Protein AF-A0A3B9C1K5-F1 (afdb_monomer)

Radius of gyration: 12.91 Å; Cα contacts (8 Å, |Δi|>4): 148; chains: 1; bounding box: 33×24×33 Å

Sequence (98 aa):
KDKNQHIFLLLHADWCGICKGFIADVMPDQDVALSINNKIIVAMVDGDMPGGADLKTKYAVSAYPTMVIVDKDENTLLKRQGQIEKQEFVDWITPYLK

pLDDT: mean 87.41, std 9.58, range [38.25, 95.94]

Solvent-accessible surface area (backbone atoms only — not comparable to full-atom values): 5668 Å² total; per-residue (Å²): 133,90,68,81,46,30,35,39,36,38,38,32,45,97,85,38,63,69,35,51,49,46,55,68,64,38,56,73,32,67,70,50,40,63,50,30,74,84,33,36,48,80,44,79,40,49,41,86,43,95,72,18,57,60,51,34,61,74,69,66,60,86,54,67,28,25,41,35,34,22,44,84,85,67,48,78,77,44,77,51,65,44,91,74,55,62,69,59,48,52,63,68,48,51,85,65,52,112

Nearest PDB structures (foldseek):
  2lst-assembly1_A  TM=8.775E-01  e=1.854E-06  Thermus thermophilus HB27
  2dlx-assembly1_A  TM=8.707E-01  e=1.213E-05  Homo sapiens
  2kuc-assembly1_A  TM=8.579E-01  e=1.109E-04  Bacteroides thetaiotaomicron
  5d93-assembly2_D  TM=6.548E-01  e=1.241E-03  Mus musculus
  5d96-assembly1_D  TM=6.484E-01  e=1.735E-03  Mus musculus

Structure (mmCIF, N/CA/C/O backbone):
data_AF-A0A3B9C1K5-F1
#
_entry.id   AF-A0A3B9C1K5-F1
#
loop_
_atom_site.group_PDB
_atom_site.id
_atom_site.type_symbol
_atom_site.label_atom_id
_atom_site.label_alt_id
_atom_site.label_comp_id
_atom_site.label_asym_id
_atom_site.label_entity_id
_atom_site.label_seq_id
_atom_site.pdbx_PDB_ins_code
_atom_site.Cartn_x
_atom_site.Cartn_y
_atom_site.Cartn_z
_atom_site.occupancy
_atom_site.B_iso_or_equiv
_atom_site.auth_seq_id
_atom_site.auth_comp_id
_atom_site.auth_asym_id
_atom_site.auth_atom_id
_atom_site.pdbx_PDB_model_num
ATOM 1 N N . LYS A 1 1 ? -23.522 -2.432 13.853 1.00 38.25 1 LYS A N 1
ATOM 2 C CA . LYS A 1 1 ? -22.226 -2.159 14.515 1.00 38.25 1 LYS A CA 1
ATOM 3 C C . LYS A 1 1 ? -21.259 -1.765 13.416 1.00 38.25 1 LYS A C 1
ATOM 5 O O . LYS A 1 1 ? -20.717 -2.657 12.775 1.00 38.25 1 LYS A O 1
ATOM 10 N N . ASP A 1 2 ? -21.150 -0.464 13.159 1.00 47.84 2 ASP A N 1
ATOM 11 C CA . ASP A 1 2 ? -20.193 0.133 12.230 1.00 47.84 2 ASP A CA 1
ATOM 12 C C . ASP A 1 2 ? -18.776 -0.269 12.629 1.00 47.84 2 ASP A C 1
ATOM 14 O O . ASP A 1 2 ? -18.200 0.254 13.580 1.00 47.84 2 ASP A O 1
ATOM 18 N N . LYS A 1 3 ? -18.235 -1.278 11.949 1.00 54.81 3 LYS A N 1
ATOM 19 C CA . LYS A 1 3 ? -16.791 -1.456 11.914 1.00 54.81 3 LYS A CA 1
ATOM 20 C C . LYS A 1 3 ? -16.302 -0.379 10.955 1.00 54.81 3 LYS A C 1
ATOM 22 O O . LYS A 1 3 ? -16.693 -0.420 9.792 1.00 54.81 3 LYS A O 1
ATOM 27 N N . ASN A 1 4 ? -15.507 0.577 11.432 1.00 61.81 4 ASN A N 1
ATOM 28 C CA . ASN A 1 4 ? -14.724 1.448 10.558 1.00 61.81 4 ASN A CA 1
ATOM 29 C C . ASN A 1 4 ? -13.849 0.542 9.689 1.00 61.81 4 ASN A C 1
ATOM 31 O O . ASN A 1 4 ? -12.815 0.049 10.130 1.00 61.81 4 ASN A O 1
ATOM 35 N N . GLN A 1 5 ? -14.350 0.212 8.505 1.00 78.62 5 GLN A N 1
ATOM 36 C CA . GLN A 1 5 ? -13.725 -0.729 7.600 1.00 78.62 5 GLN A CA 1
ATOM 37 C C . GLN A 1 5 ? -12.890 0.096 6.637 1.00 78.62 5 GLN A C 1
ATOM 39 O O . GLN A 1 5 ? -13.421 0.735 5.732 1.00 78.62 5 GLN A O 1
ATOM 44 N N . HIS A 1 6 ? -11.588 0.135 6.893 1.00 90.50 6 HIS A N 1
ATOM 45 C CA . HIS A 1 6 ? -10.645 0.769 5.987 1.00 90.50 6 HIS A CA 1
ATOM 46 C C . HIS A 1 6 ? -10.347 -0.171 4.818 1.00 90.50 6 HIS A C 1
ATOM 48 O O . HIS A 1 6 ? -10.369 -1.399 4.960 1.00 90.50 6 HIS A O 1
ATOM 54 N N . ILE A 1 7 ? -10.049 0.409 3.662 1.00 91.62 7 ILE A N 1
ATOM 55 C CA . ILE A 1 7 ? -9.634 -0.319 2.467 1.00 91.62 7 ILE A CA 1
ATOM 56 C C . ILE A 1 7 ? 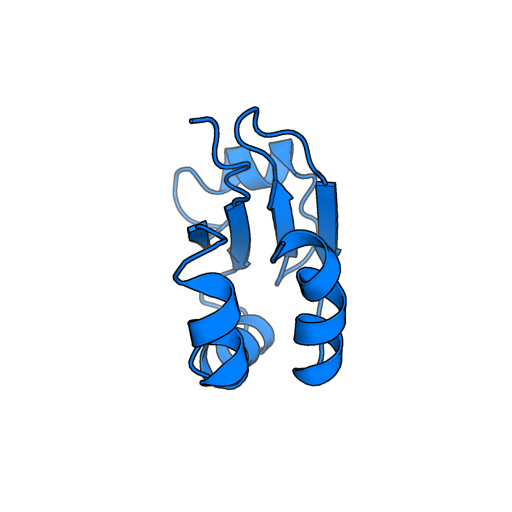-8.219 0.132 2.130 1.00 91.62 7 ILE A C 1
ATOM 58 O O . ILE A 1 7 ? -7.969 1.320 1.932 1.00 91.62 7 ILE A O 1
ATOM 62 N N . PHE A 1 8 ? -7.295 -0.818 2.068 1.00 93.00 8 PHE A N 1
ATOM 63 C CA . PHE A 1 8 ? -5.959 -0.626 1.534 1.00 93.00 8 PHE A CA 1
ATOM 64 C C . PHE A 1 8 ? -5.969 -0.963 0.042 1.00 93.00 8 PHE A C 1
ATOM 66 O O . PHE A 1 8 ? -6.146 -2.116 -0.350 1.00 93.00 8 PHE A O 1
ATOM 73 N N . LEU A 1 9 ? -5.790 0.063 -0.781 1.00 93.81 9 LEU A N 1
ATOM 74 C CA . LEU A 1 9 ? -5.681 -0.011 -2.228 1.00 93.81 9 LEU A CA 1
ATOM 75 C C . LEU A 1 9 ? -4.208 0.044 -2.633 1.00 93.81 9 LEU A C 1
ATOM 77 O O . LEU A 1 9 ? -3.519 1.030 -2.366 1.00 93.81 9 LEU A O 1
ATOM 81 N N . LEU A 1 10 ? -3.740 -0.989 -3.324 1.00 94.50 10 LEU A N 1
ATOM 82 C CA . LEU A 1 10 ? -2.435 -1.014 -3.973 1.00 94.50 10 LEU A CA 1
ATOM 83 C C . LEU A 1 10 ? -2.635 -0.938 -5.485 1.00 94.50 10 LEU A C 1
ATOM 85 O O . LEU A 1 10 ? -3.024 -1.920 -6.116 1.00 94.50 10 LEU A O 1
ATOM 89 N N . LEU A 1 11 ? -2.337 0.220 -6.067 1.00 95.62 11 LEU A N 1
ATOM 90 C CA . LEU A 1 11 ? -2.216 0.356 -7.511 1.00 95.62 11 LEU A CA 1
ATOM 91 C C . LEU A 1 11 ? -0.816 -0.075 -7.945 1.00 95.62 11 LEU A C 1
ATOM 93 O O . LEU A 1 11 ? 0.192 0.484 -7.496 1.00 95.62 11 LEU A O 1
ATOM 97 N N . HIS A 1 12 ? -0.773 -1.064 -8.829 1.00 94.94 12 HIS A N 1
ATOM 98 C CA . HIS A 1 12 ? 0.444 -1.631 -9.398 1.00 94.94 12 HIS A CA 1
ATOM 99 C C . HIS A 1 12 ? 0.342 -1.725 -10.923 1.00 94.94 12 HIS A C 1
ATOM 101 O O . HIS A 1 12 ? -0.669 -1.355 -11.513 1.00 94.94 12 HIS A O 1
ATOM 107 N N . ALA A 1 13 ? 1.401 -2.232 -11.547 1.00 93.81 13 ALA A N 1
ATOM 108 C CA . ALA A 1 13 ? 1.400 -2.641 -12.944 1.00 93.81 13 ALA A CA 1
ATOM 109 C C . ALA A 1 13 ? 2.268 -3.892 -13.112 1.00 93.81 13 ALA A C 1
ATOM 111 O O . ALA A 1 13 ? 3.256 -4.063 -12.391 1.00 93.81 13 ALA A O 1
ATOM 112 N N . ASP A 1 14 ? 1.948 -4.747 -14.078 1.00 90.62 14 ASP A N 1
ATOM 113 C CA . ASP A 1 14 ? 2.684 -5.997 -14.319 1.00 90.62 14 ASP A CA 1
ATOM 114 C C . ASP A 1 14 ? 4.166 -5.808 -14.677 1.00 90.62 14 ASP A C 1
ATOM 116 O O . ASP A 1 14 ? 4.997 -6.681 -14.414 1.00 90.62 14 ASP A O 1
ATOM 120 N N . TRP A 1 15 ? 4.545 -4.669 -15.253 1.00 90.81 15 TRP A N 1
ATOM 121 C CA . TRP A 1 15 ? 5.941 -4.347 -15.567 1.00 90.81 15 TRP A CA 1
ATOM 122 C C . TRP A 1 15 ? 6.705 -3.744 -14.372 1.00 90.81 15 TRP A C 1
ATOM 124 O O . TRP A 1 15 ? 7.925 -3.583 -14.431 1.00 90.81 15 TRP A O 1
ATOM 134 N N . CYS A 1 16 ? 6.024 -3.434 -13.265 1.00 93.00 16 CYS A N 1
ATOM 135 C CA . CYS A 1 16 ? 6.616 -2.788 -12.098 1.00 93.00 16 CYS A CA 1
ATOM 136 C C . CYS A 1 16 ? 7.344 -3.804 -11.197 1.00 93.00 16 CYS A C 1
ATOM 138 O O . CYS A 1 16 ? 6.741 -4.468 -10.352 1.00 93.00 16 CYS A O 1
ATOM 140 N N . GLY A 1 17 ? 8.671 -3.898 -11.339 1.00 91.06 17 GLY A N 1
ATOM 141 C CA . GLY A 1 17 ? 9.507 -4.789 -10.520 1.00 91.06 17 GLY A CA 1
ATOM 142 C C . GLY A 1 17 ? 9.430 -4.498 -9.015 1.00 91.06 17 GLY A C 1
ATOM 143 O O . GLY A 1 17 ? 9.300 -5.422 -8.219 1.00 91.06 17 GLY A O 1
ATOM 144 N N . ILE A 1 18 ? 9.415 -3.216 -8.631 1.00 91.25 18 ILE A N 1
ATOM 145 C CA . ILE A 1 18 ? 9.286 -2.789 -7.225 1.00 91.25 18 ILE A CA 1
ATOM 146 C C . ILE A 1 18 ? 7.943 -3.249 -6.640 1.00 91.25 18 ILE A C 1
ATOM 148 O O . ILE A 1 18 ? 7.886 -3.716 -5.506 1.00 91.25 18 ILE A O 1
A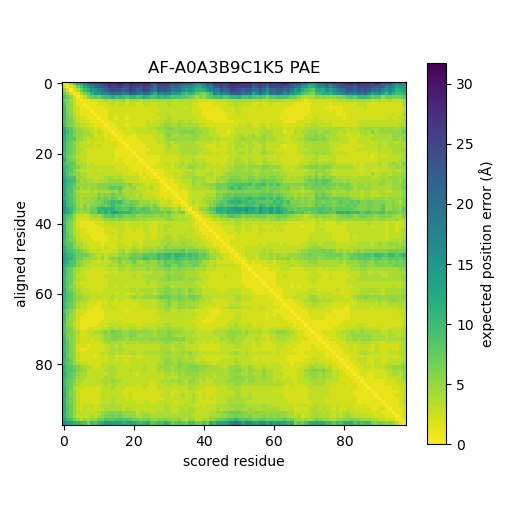TOM 152 N N . CYS A 1 19 ? 6.865 -3.172 -7.426 1.00 93.69 19 CYS A N 1
ATOM 153 C CA . CYS A 1 19 ? 5.540 -3.623 -7.010 1.00 93.69 19 CYS A CA 1
ATOM 154 C C . CYS A 1 19 ? 5.532 -5.126 -6.731 1.00 93.69 19 CYS A C 1
ATOM 156 O O . CYS A 1 19 ? 4.999 -5.557 -5.715 1.00 93.69 19 CYS A O 1
ATOM 158 N N . LYS A 1 20 ? 6.158 -5.917 -7.611 1.00 92.69 20 LYS A N 1
ATOM 159 C CA . LYS A 1 20 ? 6.281 -7.368 -7.430 1.00 92.69 20 LYS A CA 1
ATOM 160 C C . LYS A 1 20 ? 7.059 -7.719 -6.168 1.00 92.69 20 LYS A C 1
ATOM 162 O O . LYS A 1 20 ? 6.605 -8.586 -5.435 1.00 92.69 20 LYS A O 1
ATOM 167 N N . GLY A 1 21 ? 8.170 -7.027 -5.901 1.00 91.38 21 GLY A N 1
ATOM 168 C CA . GLY A 1 21 ? 8.936 -7.199 -4.662 1.00 91.38 21 GLY A CA 1
ATOM 169 C C . GLY A 1 21 ? 8.086 -6.902 -3.429 1.00 91.38 21 GLY A C 1
ATOM 170 O O . GLY A 1 21 ? 7.926 -7.756 -2.569 1.00 91.38 21 GLY A O 1
ATOM 171 N N . PHE A 1 22 ? 7.418 -5.746 -3.395 1.00 91.50 22 PHE A N 1
ATOM 172 C CA . PHE A 1 22 ? 6.521 -5.397 -2.290 1.00 91.50 22 PHE A CA 1
ATOM 173 C C . PHE A 1 22 ? 5.412 -6.444 -2.070 1.00 91.50 22 PHE A C 1
ATOM 175 O O . PHE A 1 22 ? 5.173 -6.878 -0.944 1.00 91.50 22 PHE A O 1
ATOM 182 N N . ILE A 1 23 ? 4.750 -6.889 -3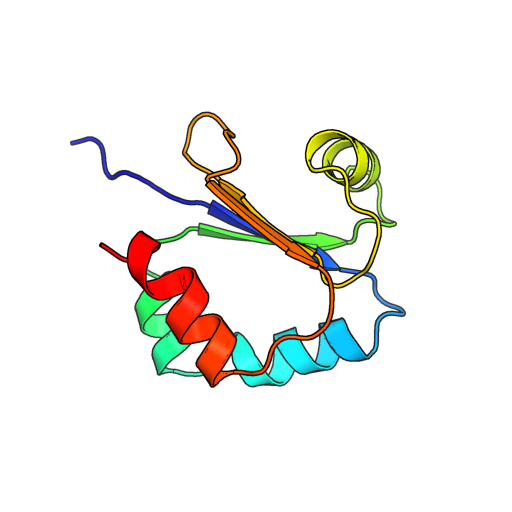.141 1.00 90.94 23 ILE A N 1
ATOM 183 C CA . ILE A 1 23 ? 3.680 -7.893 -3.058 1.00 90.94 23 ILE A CA 1
ATOM 184 C C . ILE A 1 23 ? 4.225 -9.252 -2.600 1.00 90.94 23 ILE A C 1
ATOM 186 O O . ILE A 1 23 ? 3.551 -9.935 -1.839 1.00 90.94 23 ILE A O 1
ATOM 190 N N . ALA A 1 24 ? 5.414 -9.654 -3.045 1.00 90.06 24 ALA A N 1
ATOM 191 C CA . ALA A 1 24 ? 6.002 -10.944 -2.697 1.00 90.06 24 ALA A CA 1
ATOM 192 C C . ALA A 1 24 ? 6.609 -10.971 -1.286 1.00 90.06 24 ALA A C 1
ATOM 194 O O . ALA A 1 24 ? 6.551 -12.007 -0.631 1.00 90.06 24 ALA A O 1
ATOM 195 N N . ASP A 1 25 ? 7.152 -9.847 -0.814 1.00 88.81 25 ASP A N 1
ATOM 196 C CA . ASP A 1 25 ? 7.952 -9.804 0.414 1.00 88.81 25 ASP A CA 1
ATOM 197 C C . ASP A 1 25 ? 7.183 -9.220 1.609 1.00 88.81 25 ASP A C 1
ATOM 199 O O . ASP A 1 25 ? 7.424 -9.611 2.751 1.00 88.81 25 ASP A O 1
ATOM 203 N N . VAL A 1 26 ? 6.256 -8.282 1.373 1.00 88.56 26 VAL A N 1
ATOM 204 C CA . VAL A 1 26 ? 5.558 -7.548 2.446 1.00 88.56 26 VAL A CA 1
ATOM 205 C C . VAL A 1 26 ? 4.155 -8.090 2.691 1.00 88.56 26 VAL A C 1
ATOM 207 O O . VAL A 1 26 ? 3.779 -8.317 3.836 1.00 88.56 26 VAL A O 1
ATOM 210 N N . MET A 1 27 ? 3.369 -8.324 1.638 1.00 86.38 27 MET A N 1
ATOM 211 C CA . MET A 1 27 ? 1.974 -8.766 1.783 1.00 86.38 27 MET A CA 1
ATOM 212 C C . MET A 1 27 ? 1.791 -10.155 2.430 1.00 86.38 27 MET A C 1
ATOM 214 O O . MET A 1 27 ? 0.854 -10.291 3.219 1.00 86.38 27 MET A O 1
ATOM 218 N N . PRO A 1 28 ? 2.612 -11.188 2.138 1.00 85.75 28 PRO A N 1
ATOM 219 C CA . PRO A 1 28 ? 2.461 -12.503 2.764 1.00 85.75 28 PRO A CA 1
ATOM 220 C C . PRO A 1 28 ? 3.116 -12.591 4.142 1.00 85.75 28 PRO A C 1
ATOM 222 O O . PRO A 1 28 ? 3.022 -13.636 4.789 1.00 85.75 28 PRO A O 1
ATOM 225 N N . ASP A 1 29 ? 3.789 -11.532 4.594 1.00 87.38 29 ASP A N 1
ATOM 226 C CA . ASP A 1 29 ? 4.379 -11.511 5.918 1.00 87.38 29 ASP A CA 1
ATOM 227 C C . ASP A 1 29 ? 3.313 -11.730 6.995 1.00 87.38 29 ASP A C 1
ATOM 229 O O . ASP A 1 29 ? 2.233 -11.140 6.954 1.00 87.38 29 ASP A O 1
ATOM 233 N N . GLN A 1 30 ? 3.612 -12.587 7.968 1.00 82.62 30 GLN A N 1
ATOM 234 C CA . GLN A 1 30 ? 2.620 -13.035 8.939 1.00 82.62 30 GLN A CA 1
ATOM 235 C C . GLN A 1 30 ? 2.073 -11.879 9.785 1.00 82.62 30 GLN A C 1
ATOM 237 O O . GLN A 1 30 ? 0.866 -11.822 10.023 1.00 82.62 30 GLN A O 1
ATOM 242 N N . ASP A 1 31 ? 2.927 -10.939 10.193 1.00 77.25 31 ASP A N 1
ATOM 243 C CA . ASP A 1 31 ? 2.514 -9.801 11.017 1.00 77.25 31 ASP A CA 1
ATOM 244 C C . ASP A 1 31 ? 1.631 -8.835 10.220 1.00 77.25 31 ASP A C 1
ATOM 246 O O . ASP A 1 31 ? 0.615 -8.347 10.726 1.00 77.25 31 ASP A O 1
ATOM 250 N N . VAL A 1 32 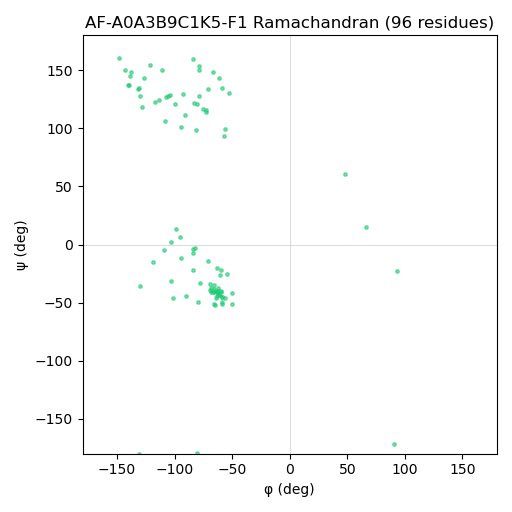? 1.961 -8.622 8.943 1.00 82.88 32 VAL A N 1
ATOM 251 C CA . VAL A 1 32 ? 1.161 -7.825 8.004 1.00 82.88 32 VAL A CA 1
ATOM 252 C C . VAL A 1 32 ? -0.187 -8.495 7.733 1.00 82.88 32 VAL A C 1
ATOM 254 O O . VAL A 1 32 ? -1.237 -7.872 7.897 1.00 82.88 32 VAL A O 1
ATOM 257 N N . ALA A 1 33 ? -0.186 -9.778 7.376 1.00 81.00 33 ALA A N 1
ATOM 258 C CA . ALA A 1 33 ? -1.392 -10.527 7.049 1.00 81.00 33 ALA A CA 1
ATOM 259 C C . ALA A 1 33 ? -2.356 -10.619 8.242 1.00 81.00 33 ALA A C 1
ATOM 261 O O . ALA A 1 33 ? -3.563 -10.429 8.078 1.00 81.00 33 ALA A O 1
ATOM 262 N N . LEU A 1 34 ? -1.844 -10.864 9.455 1.00 78.31 34 LEU A N 1
ATOM 263 C CA . LEU A 1 34 ? -2.653 -10.902 10.679 1.00 78.31 34 LEU A CA 1
ATOM 264 C C . LEU A 1 34 ? -3.243 -9.534 11.025 1.00 78.31 34 LEU A C 1
ATOM 266 O O . LEU A 1 34 ? -4.410 -9.449 11.416 1.00 78.31 34 LEU A O 1
ATOM 270 N N . SER A 1 35 ? -2.450 -8.476 10.857 1.00 74.12 35 SER A N 1
ATOM 271 C CA . SER A 1 35 ? -2.877 -7.096 11.080 1.00 74.12 35 SER A CA 1
ATOM 272 C C . SER A 1 35 ? -4.016 -6.701 10.142 1.00 74.12 35 SER A C 1
ATOM 274 O O . SER A 1 35 ? -5.005 -6.101 10.563 1.00 74.12 35 SER A O 1
ATOM 276 N N . ILE A 1 36 ? -3.904 -7.084 8.873 1.00 80.50 36 ILE A N 1
ATOM 277 C CA . ILE A 1 36 ? -4.836 -6.700 7.819 1.00 80.50 36 ILE A CA 1
ATOM 278 C C . ILE A 1 36 ? -6.119 -7.544 7.841 1.00 80.50 36 ILE A C 1
ATOM 280 O O . ILE A 1 36 ? -7.207 -6.969 7.850 1.00 80.50 36 ILE A O 1
ATOM 284 N N . ASN A 1 37 ? -6.027 -8.881 7.897 1.00 70.69 37 ASN A N 1
ATOM 285 C CA . ASN A 1 37 ? -7.134 -9.805 7.578 1.00 70.69 37 ASN A CA 1
ATOM 286 C C . ASN A 1 37 ? -8.443 -9.574 8.354 1.00 70.69 37 ASN A C 1
ATOM 288 O O . ASN A 1 37 ? -9.514 -9.934 7.871 1.00 70.69 37 ASN A O 1
ATOM 292 N N . ASN A 1 38 ? -8.384 -8.977 9.545 1.00 71.62 38 ASN A N 1
ATOM 293 C CA . ASN A 1 38 ? -9.564 -8.744 10.383 1.00 71.62 38 ASN A CA 1
ATOM 294 C C . ASN A 1 38 ? -9.987 -7.269 10.483 1.00 71.62 38 ASN A C 1
ATOM 296 O O . ASN A 1 38 ? -10.997 -6.972 11.133 1.00 71.62 38 ASN A O 1
ATOM 300 N N . LYS A 1 39 ? -9.215 -6.349 9.891 1.00 81.75 39 LYS A N 1
ATOM 301 C CA . LYS A 1 39 ? -9.307 -4.899 10.134 1.00 81.75 39 LYS A CA 1
ATOM 302 C C . LYS A 1 39 ? -9.393 -4.069 8.859 1.00 81.75 39 LYS A C 1
ATOM 304 O O . LYS A 1 39 ? -10.102 -3.067 8.847 1.00 81.75 39 LYS A O 1
ATOM 309 N N . ILE A 1 40 ? -8.704 -4.492 7.802 1.00 86.31 40 ILE A N 1
ATOM 310 C CA . ILE A 1 40 ? -8.570 -3.747 6.552 1.00 86.31 40 ILE A CA 1
ATOM 311 C C . ILE A 1 40 ? -8.885 -4.673 5.375 1.00 86.31 40 ILE A C 1
ATOM 313 O O . ILE A 1 40 ? -8.401 -5.800 5.312 1.00 86.31 40 ILE A O 1
ATOM 317 N N . ILE A 1 41 ? -9.684 -4.194 4.421 1.00 88.25 41 ILE A N 1
ATOM 318 C CA . ILE A 1 41 ? -9.852 -4.878 3.132 1.00 88.25 41 ILE A CA 1
ATOM 319 C C . ILE A 1 41 ? -8.645 -4.556 2.255 1.00 88.25 41 ILE A C 1
ATOM 321 O O . ILE A 1 41 ? -8.354 -3.384 2.035 1.00 88.25 41 ILE A O 1
ATOM 325 N N . VAL A 1 42 ? -7.979 -5.566 1.701 1.00 89.88 42 VAL A N 1
ATOM 326 C CA . VAL A 1 42 ? -6.939 -5.364 0.681 1.00 89.88 42 VAL A CA 1
ATOM 327 C C . VAL A 1 42 ? -7.555 -5.443 -0.702 1.00 89.88 42 VAL A C 1
ATOM 329 O O . VAL A 1 42 ? -8.211 -6.428 -1.035 1.00 89.88 42 VAL A O 1
ATOM 332 N N . ALA A 1 43 ? -7.274 -4.444 -1.527 1.00 91.06 43 ALA A N 1
ATOM 333 C CA . ALA A 1 43 ? -7.582 -4.447 -2.944 1.00 91.06 43 ALA A CA 1
ATOM 334 C C . ALA A 1 43 ? -6.320 -4.088 -3.736 1.00 91.06 43 ALA A C 1
ATOM 336 O O . ALA A 1 43 ? -5.759 -3.006 -3.589 1.00 91.06 43 ALA A O 1
ATOM 337 N N . MET A 1 44 ? -5.865 -5.012 -4.577 1.00 92.06 44 MET A N 1
ATOM 338 C CA . MET A 1 44 ? -4.756 -4.786 -5.503 1.00 92.06 44 MET A CA 1
ATOM 339 C C . MET A 1 44 ? -5.336 -4.591 -6.897 1.00 92.06 44 MET A C 1
ATOM 341 O O . MET A 1 44 ? -6.168 -5.388 -7.331 1.00 92.06 44 MET A O 1
ATOM 345 N N . VAL A 1 45 ? -4.940 -3.514 -7.565 1.00 93.62 45 VAL A N 1
ATOM 346 C CA . VAL A 1 45 ? -5.468 -3.154 -8.878 1.00 93.62 45 VAL A CA 1
ATOM 347 C C . VAL A 1 45 ? -4.319 -2.868 -9.826 1.00 93.62 45 VAL A C 1
ATOM 349 O O . VAL A 1 45 ? -3.469 -2.021 -9.541 1.00 93.62 45 VAL A O 1
ATOM 352 N N . ASP A 1 46 ? -4.336 -3.530 -10.980 1.00 93.56 46 ASP A N 1
ATOM 353 C CA . ASP A 1 46 ? -3.480 -3.139 -12.089 1.00 93.56 46 ASP A CA 1
ATOM 354 C C . ASP A 1 46 ? -4.023 -1.839 -12.698 1.00 93.56 46 ASP A C 1
ATOM 356 O O . ASP A 1 46 ? -5.136 -1.787 -13.231 1.00 93.56 46 ASP A O 1
ATOM 360 N N . GLY A 1 47 ? -3.249 -0.763 -12.577 1.00 91.50 47 GLY A N 1
ATOM 361 C CA . GLY A 1 47 ? -3.639 0.554 -13.059 1.00 91.50 47 GLY A CA 1
ATOM 362 C C . GLY A 1 47 ? -3.644 0.673 -14.587 1.00 91.50 47 GLY A C 1
ATOM 363 O O . GLY A 1 47 ? -4.211 1.638 -15.103 1.00 91.50 47 GLY A O 1
ATOM 364 N N . ASP A 1 48 ? -3.044 -0.264 -15.318 1.00 90.19 48 ASP A N 1
ATOM 365 C CA . ASP A 1 48 ? -2.991 -0.287 -16.784 1.00 90.19 48 ASP A CA 1
ATOM 366 C C . ASP A 1 48 ? -4.113 -1.142 -17.403 1.00 90.19 48 ASP A C 1
ATOM 368 O O . ASP A 1 48 ? -4.384 -1.034 -18.601 1.00 90.19 48 ASP A O 1
ATOM 372 N N . MET A 1 49 ? -4.828 -1.921 -16.587 1.00 89.94 49 MET A N 1
ATOM 373 C CA . MET A 1 49 ? -6.005 -2.691 -16.999 1.00 89.94 49 MET A CA 1
ATOM 374 C C . MET A 1 49 ? -7.300 -1.849 -16.981 1.00 89.94 49 MET A C 1
ATOM 376 O O . MET A 1 49 ? -7.379 -0.821 -16.294 1.00 89.94 49 MET A O 1
ATOM 380 N N . PRO A 1 50 ? -8.357 -2.263 -17.715 1.00 86.12 50 PRO A N 1
ATOM 381 C CA . PRO A 1 50 ? -9.660 -1.597 -17.674 1.00 86.12 50 PRO A CA 1
ATOM 382 C C . PRO A 1 50 ? -10.193 -1.454 -16.238 1.00 86.12 50 PRO A C 1
ATOM 384 O O . PRO A 1 50 ? -10.207 -2.418 -15.478 1.00 86.12 50 PRO A O 1
ATOM 387 N N . GLY A 1 51 ? -10.622 -0.244 -15.865 1.00 81.25 51 GLY A N 1
ATOM 388 C CA . GLY A 1 51 ? -11.026 0.117 -14.495 1.00 81.25 51 GLY A CA 1
ATOM 389 C C . GLY A 1 51 ? -9.903 0.723 -13.639 1.00 81.25 51 GLY A C 1
ATOM 390 O O . GLY A 1 51 ? -10.177 1.507 -12.732 1.00 81.25 51 GLY A O 1
ATOM 391 N N . GLY A 1 52 ? -8.632 0.469 -13.972 1.00 88.06 52 GLY A N 1
ATOM 392 C CA . GLY A 1 52 ? -7.482 1.090 -13.310 1.00 88.06 52 GLY A CA 1
ATOM 393 C C . GLY A 1 52 ? -7.352 2.590 -13.603 1.00 88.06 52 GLY A C 1
ATOM 394 O O . GLY A 1 52 ? -6.983 3.369 -12.725 1.00 88.06 52 GLY A O 1
ATOM 395 N N . ALA A 1 53 ? -7.717 3.026 -14.814 1.00 87.56 53 ALA A N 1
ATOM 396 C CA . ALA A 1 53 ? -7.638 4.428 -15.246 1.00 87.56 53 ALA A CA 1
ATOM 397 C C . ALA A 1 53 ? -8.468 5.396 -14.378 1.00 87.56 53 ALA A C 1
ATOM 399 O O . ALA A 1 53 ? -7.989 6.483 -14.034 1.00 87.56 53 ALA A O 1
ATOM 400 N N . ASP A 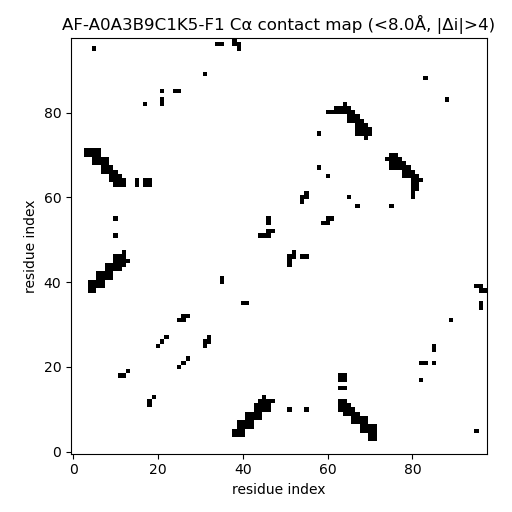1 54 ? -9.669 4.985 -13.968 1.00 91.00 54 ASP A N 1
ATOM 401 C CA . ASP A 1 54 ? -10.540 5.805 -13.121 1.00 91.00 54 ASP A CA 1
ATOM 402 C C . ASP A 1 54 ? -9.945 5.959 -11.720 1.00 91.00 54 ASP A C 1
ATOM 404 O O . ASP A 1 54 ? -9.907 7.059 -11.168 1.00 91.00 54 ASP A O 1
ATOM 408 N N . LEU A 1 55 ? -9.382 4.879 -11.172 1.00 91.62 55 LEU A N 1
ATOM 409 C CA . LEU A 1 55 ? -8.717 4.891 -9.869 1.00 91.62 55 LEU A CA 1
ATOM 410 C C . LEU A 1 55 ? -7.422 5.710 -9.898 1.00 91.62 55 LEU A C 1
ATOM 412 O O . LEU A 1 55 ? -7.143 6.439 -8.944 1.00 91.62 55 LEU A O 1
ATOM 416 N N . LYS A 1 56 ? -6.66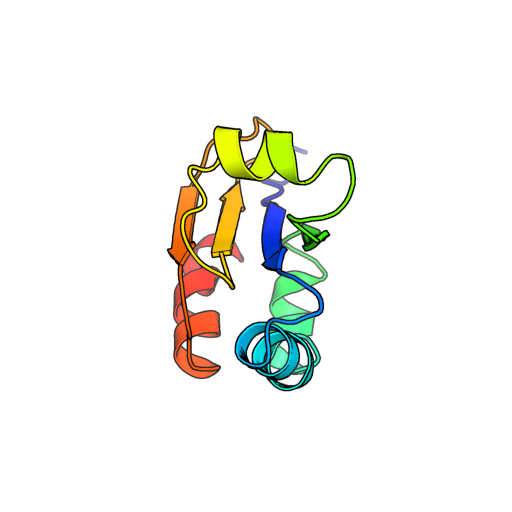1 5.661 -11.001 1.00 91.69 56 LYS A N 1
ATOM 417 C CA . LYS A 1 56 ? -5.482 6.519 -11.195 1.00 91.69 56 LYS A CA 1
ATOM 418 C C . LYS A 1 56 ? -5.851 7.996 -11.141 1.00 91.69 56 LYS A C 1
ATOM 420 O O . LYS A 1 56 ? -5.182 8.765 -10.452 1.00 91.69 56 LYS A O 1
ATOM 425 N N . THR A 1 57 ? -6.931 8.371 -11.823 1.00 91.44 57 THR A N 1
ATOM 426 C CA . THR A 1 57 ? -7.450 9.744 -11.815 1.00 91.44 57 THR A CA 1
ATOM 427 C C . THR A 1 57 ? -7.931 10.133 -10.420 1.00 91.44 57 THR A C 1
ATOM 429 O O . THR A 1 57 ? -7.483 11.134 -9.865 1.00 91.44 57 THR A O 1
ATOM 432 N N . LYS A 1 58 ? -8.787 9.302 -9.819 1.00 92.69 58 LYS A N 1
ATOM 433 C CA . LYS A 1 58 ? -9.417 9.549 -8.520 1.00 92.69 58 LYS A CA 1
ATOM 434 C C . LYS A 1 58 ? -8.408 9.737 -7.391 1.00 92.69 58 LYS A C 1
ATOM 436 O O . LYS A 1 58 ? -8.547 10.656 -6.591 1.00 92.69 58 LYS A O 1
ATOM 441 N N . TYR A 1 59 ? -7.386 8.885 -7.331 1.00 93.50 59 TYR A N 1
ATOM 442 C CA . TYR A 1 59 ? -6.375 8.932 -6.272 1.00 93.50 59 TYR A CA 1
ATOM 443 C C . TYR A 1 59 ? -5.125 9.729 -6.660 1.00 93.50 59 TYR A C 1
ATOM 445 O O . TYR A 1 59 ? -4.170 9.792 -5.879 1.00 93.50 59 TYR A O 1
ATOM 453 N N . ALA A 1 60 ? -5.133 10.386 -7.828 1.00 92.06 60 ALA A N 1
ATOM 454 C CA . ALA A 1 60 ? -4.011 11.143 -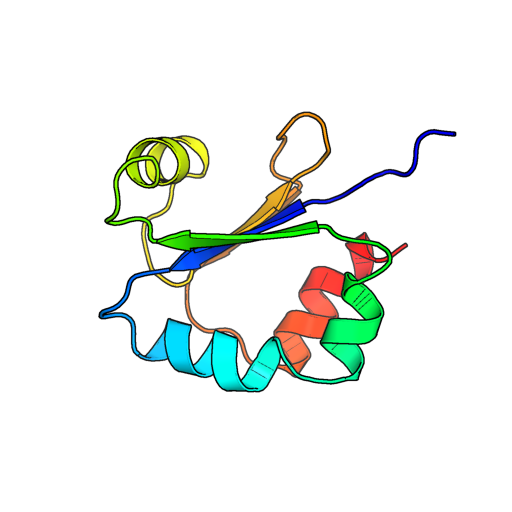8.380 1.00 92.06 60 ALA A CA 1
ATOM 455 C C . ALA A 1 60 ? -2.699 10.339 -8.314 1.00 92.06 60 ALA A C 1
ATOM 457 O O . ALA A 1 60 ? -1.748 10.706 -7.610 1.00 92.06 60 ALA A O 1
ATOM 458 N N . VAL A 1 61 ? -2.713 9.189 -8.989 1.00 91.69 61 VAL A N 1
ATOM 459 C CA . VAL A 1 61 ? -1.598 8.244 -9.106 1.00 91.69 61 VAL A CA 1
ATOM 460 C C . VAL A 1 61 ? -0.636 8.743 -10.174 1.00 91.69 61 VAL A C 1
ATOM 462 O O . VAL A 1 61 ? -1.020 8.907 -11.330 1.00 91.69 61 VAL A O 1
ATOM 465 N N . SER A 1 62 ? 0.617 8.968 -9.786 1.00 91.12 62 SER A N 1
ATOM 466 C CA . SER A 1 62 ? 1.680 9.437 -10.687 1.00 91.12 62 SER A CA 1
ATOM 467 C C . SER A 1 62 ? 2.852 8.464 -10.808 1.00 91.12 62 SER A C 1
ATOM 469 O O . SER A 1 62 ? 3.651 8.589 -11.731 1.00 91.12 62 SER A O 1
ATOM 471 N N . ALA A 1 63 ? 2.960 7.495 -9.899 1.00 92.00 63 ALA A N 1
ATOM 472 C CA . ALA A 1 63 ? 4.008 6.485 -9.899 1.00 92.00 63 ALA A CA 1
ATOM 473 C C . ALA A 1 63 ? 3.497 5.160 -9.321 1.00 92.00 63 ALA A C 1
ATOM 475 O O . ALA A 1 63 ? 2.514 5.127 -8.579 1.00 92.00 63 ALA A O 1
ATOM 476 N N . TYR A 1 64 ? 4.195 4.070 -9.624 1.00 92.69 64 TYR A N 1
ATOM 477 C CA . TYR A 1 64 ? 3.943 2.767 -9.021 1.00 92.69 64 TYR A CA 1
ATOM 478 C C . TYR A 1 64 ? 5.099 2.350 -8.089 1.00 92.69 64 TYR A C 1
ATOM 480 O O . TYR A 1 64 ? 6.248 2.712 -8.354 1.00 92.69 64 TYR A O 1
ATOM 488 N N . PRO A 1 65 ? 4.824 1.566 -7.030 1.00 94.50 65 PRO A N 1
ATOM 489 C CA . PRO A 1 65 ? 3.485 1.291 -6.506 1.00 94.50 65 PRO A CA 1
ATOM 490 C C . PRO A 1 65 ? 2.854 2.564 -5.922 1.00 94.50 65 PRO A C 1
ATOM 492 O O . PRO A 1 65 ? 3.557 3.427 -5.398 1.00 94.50 65 PRO A O 1
ATOM 495 N N . THR A 1 66 ? 1.529 2.687 -5.999 1.00 95.94 66 THR A N 1
ATOM 496 C CA . THR A 1 66 ? 0.790 3.676 -5.202 1.00 95.94 66 THR A CA 1
ATOM 497 C C . THR A 1 66 ? -0.088 2.951 -4.202 1.00 95.94 66 THR A C 1
ATOM 499 O O . THR A 1 66 ? -0.915 2.121 -4.561 1.00 95.94 66 THR A O 1
ATOM 502 N N . MET A 1 67 ? 0.105 3.292 -2.939 1.00 95.38 67 MET A N 1
ATOM 503 C CA . MET A 1 67 ? -0.590 2.747 -1.788 1.00 95.38 67 MET A CA 1
ATOM 504 C C . MET A 1 67 ? -1.547 3.802 -1.252 1.00 95.38 67 MET A C 1
ATOM 506 O O . MET A 1 67 ? -1.134 4.928 -0.964 1.00 95.38 67 MET A O 1
ATOM 510 N N . VAL A 1 68 ? -2.816 3.449 -1.098 1.00 95.06 68 VAL A N 1
ATOM 511 C CA . VAL A 1 68 ? -3.859 4.348 -0.601 1.00 95.06 68 VAL A CA 1
ATOM 512 C C . VAL A 1 68 ? -4.640 3.633 0.489 1.00 95.06 68 VAL A C 1
ATOM 514 O O . VAL A 1 68 ? -5.026 2.484 0.313 1.00 95.06 68 VAL A O 1
ATOM 517 N N . ILE A 1 69 ? -4.892 4.304 1.608 1.00 93.31 69 ILE A N 1
ATOM 518 C CA . ILE A 1 69 ? -5.892 3.857 2.580 1.00 93.31 69 ILE A CA 1
ATOM 519 C C . ILE A 1 69 ? -7.101 4.767 2.445 1.00 93.31 69 ILE A C 1
ATOM 521 O O . ILE A 1 69 ? -6.960 5.991 2.511 1.00 93.31 69 ILE A O 1
ATOM 525 N N . VAL A 1 70 ? -8.275 4.169 2.269 1.00 93.44 70 VAL A N 1
ATOM 526 C CA . VAL A 1 70 ? -9.552 4.880 2.211 1.00 93.44 70 VAL A CA 1
ATOM 527 C C . VAL A 1 70 ? -10.514 4.389 3.284 1.00 93.44 70 VAL A C 1
ATOM 529 O O . VAL A 1 70 ? -10.401 3.257 3.761 1.00 93.44 70 VAL A O 1
ATOM 532 N N . ASP A 1 71 ? -11.453 5.245 3.677 1.00 91.19 71 ASP A N 1
ATOM 533 C CA . ASP A 1 71 ? -12.604 4.832 4.478 1.00 91.19 71 ASP A CA 1
ATOM 534 C C . ASP A 1 71 ? -13.709 4.200 3.605 1.00 91.19 71 ASP A C 1
ATOM 536 O O . ASP A 1 71 ? -13.586 4.078 2.383 1.00 91.19 71 ASP A O 1
ATOM 540 N N . LYS A 1 72 ? -14.809 3.792 4.246 1.00 87.25 72 LYS A N 1
ATOM 541 C CA . LYS A 1 72 ? -15.984 3.207 3.579 1.00 87.25 72 LYS A CA 1
ATOM 542 C C . LYS A 1 72 ? -16.692 4.156 2.603 1.00 87.25 72 LYS A C 1
ATOM 544 O O . LYS A 1 72 ? -17.459 3.689 1.770 1.00 87.25 72 LYS A O 1
ATOM 549 N N . ASP A 1 73 ? -16.471 5.460 2.748 1.00 89.12 73 ASP A N 1
ATOM 550 C CA . ASP A 1 73 ? -17.047 6.514 1.913 1.00 89.12 73 ASP A CA 1
ATOM 551 C C . ASP A 1 73 ? -16.035 6.966 0.840 1.00 89.12 73 ASP A C 1
ATOM 553 O O . ASP A 1 73 ? -16.225 7.979 0.172 1.00 89.12 73 ASP A O 1
ATOM 557 N N . GLU A 1 74 ? -14.964 6.181 0.656 1.00 88.56 74 GLU A N 1
ATOM 558 C CA . GLU A 1 74 ? -13.906 6.353 -0.335 1.00 88.56 74 GLU A CA 1
ATOM 559 C C . GLU A 1 74 ? -13.037 7.607 -0.136 1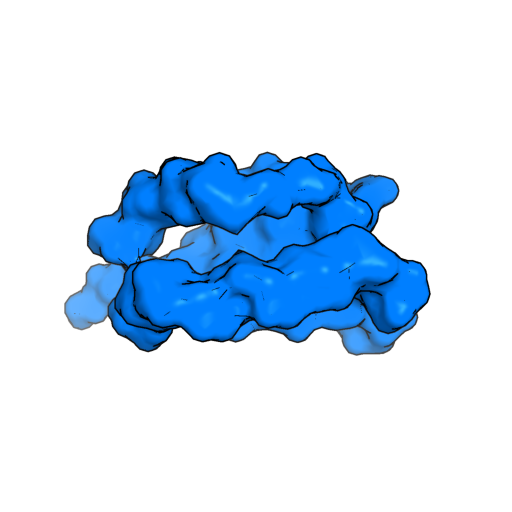.00 88.56 74 GLU A C 1
ATOM 561 O O . GLU A 1 74 ? -12.259 7.971 -1.029 1.00 88.56 74 GLU A O 1
ATOM 566 N N . ASN A 1 75 ? -13.098 8.234 1.044 1.00 91.88 75 ASN A N 1
ATOM 567 C CA . ASN A 1 75 ? -12.225 9.350 1.384 1.00 91.88 75 ASN A CA 1
ATOM 568 C C . ASN A 1 75 ? -10.801 8.845 1.594 1.00 91.88 75 ASN A C 1
ATOM 570 O O . ASN A 1 75 ? -10.565 7.867 2.303 1.00 91.88 75 ASN A O 1
ATOM 574 N N . THR A 1 76 ? -9.829 9.537 1.000 1.00 94.00 76 THR A N 1
ATOM 575 C CA . THR A 1 76 ? -8.412 9.199 1.173 1.00 94.00 76 THR A CA 1
ATOM 576 C C . THR A 1 76 ? -7.941 9.598 2.567 1.00 94.00 76 THR A C 1
ATOM 578 O O . THR A 1 76 ? -7.887 10.782 2.886 1.00 94.00 76 THR A O 1
ATOM 581 N N . LEU A 1 77 ? -7.563 8.606 3.371 1.00 93.12 77 LEU A N 1
ATOM 582 C CA . LEU A 1 77 ? -6.985 8.789 4.703 1.00 93.12 77 LEU A CA 1
ATOM 583 C C . LEU A 1 77 ? -5.462 8.890 4.626 1.00 93.12 77 LEU A C 1
ATOM 585 O O . LEU A 1 77 ? -4.854 9.765 5.238 1.00 93.12 77 LEU A O 1
ATOM 589 N N . LEU A 1 78 ? -4.847 8.012 3.831 1.00 93.00 78 LEU A N 1
ATOM 590 C CA . LEU A 1 78 ? -3.417 8.025 3.549 1.00 93.00 78 LEU A CA 1
ATOM 591 C C . LEU A 1 78 ? -3.156 7.761 2.075 1.00 93.00 78 LEU A C 1
ATOM 593 O O . LEU A 1 78 ? -3.848 6.971 1.437 1.00 93.00 78 LEU A O 1
ATOM 597 N N . LYS A 1 79 ? -2.083 8.361 1.565 1.00 94.81 79 LYS A N 1
ATOM 598 C CA . LYS A 1 79 ? -1.518 8.026 0.264 1.00 94.81 79 LYS A CA 1
ATOM 599 C C . LYS A 1 79 ? -0.001 8.045 0.338 1.00 94.81 79 LYS A C 1
ATOM 601 O O . LYS A 1 79 ? 0.583 8.976 0.888 1.00 94.81 79 LYS A O 1
ATOM 606 N N . ARG A 1 80 ? 0.626 7.051 -0.276 1.00 94.50 80 ARG A N 1
ATOM 607 C CA . ARG A 1 80 ? 2.067 6.987 -0.496 1.00 94.50 80 ARG A CA 1
ATOM 608 C C . ARG A 1 80 ? 2.348 6.461 -1.896 1.00 94.50 80 ARG A C 1
ATOM 610 O O . ARG A 1 80 ? 1.617 5.614 -2.398 1.00 94.50 80 ARG A O 1
ATOM 617 N N . GLN A 1 81 ? 3.399 6.971 -2.524 1.00 93.38 81 GLN A N 1
ATOM 618 C CA . GLN A 1 81 ? 3.835 6.532 -3.847 1.00 93.38 81 GLN A CA 1
ATOM 619 C C . GLN A 1 81 ? 5.310 6.139 -3.795 1.00 93.38 81 GLN A C 1
ATOM 621 O O . GLN A 1 81 ? 6.093 6.791 -3.103 1.00 93.38 81 GLN A O 1
ATOM 626 N N . GLY A 1 82 ? 5.676 5.105 -4.547 1.00 90.81 82 GLY A N 1
ATOM 627 C CA . GLY A 1 82 ? 7.040 4.598 -4.644 1.00 90.81 82 GLY A CA 1
ATOM 628 C C . GLY A 1 82 ? 7.374 3.514 -3.620 1.00 90.81 82 GLY A C 1
ATOM 629 O O . GLY A 1 82 ? 6.503 2.985 -2.928 1.00 90.81 82 GLY A O 1
ATOM 630 N N . GLN A 1 83 ? 8.659 3.160 -3.567 1.00 90.06 83 GLN A N 1
ATOM 631 C CA . GLN A 1 83 ? 9.170 2.099 -2.705 1.00 90.06 83 GLN A CA 1
ATOM 632 C C . GLN A 1 83 ? 8.934 2.411 -1.220 1.00 90.06 83 GLN A C 1
ATOM 634 O O . GLN A 1 83 ? 9.023 3.556 -0.764 1.00 90.06 83 GLN A O 1
ATOM 639 N N . ILE A 1 84 ? 8.639 1.359 -0.468 1.00 89.25 84 ILE A N 1
ATOM 640 C CA . ILE A 1 84 ? 8.548 1.371 0.984 1.00 89.25 84 ILE A CA 1
ATOM 641 C C . ILE A 1 84 ? 9.171 0.081 1.503 1.00 89.25 84 ILE A C 1
ATOM 643 O O . ILE A 1 84 ? 8.945 -0.991 0.940 1.00 89.25 84 ILE A O 1
ATOM 647 N N . GLU A 1 85 ? 9.963 0.190 2.561 1.00 89.19 85 GLU A N 1
ATOM 648 C CA . GLU A 1 85 ? 10.517 -0.978 3.239 1.00 89.19 85 GLU A CA 1
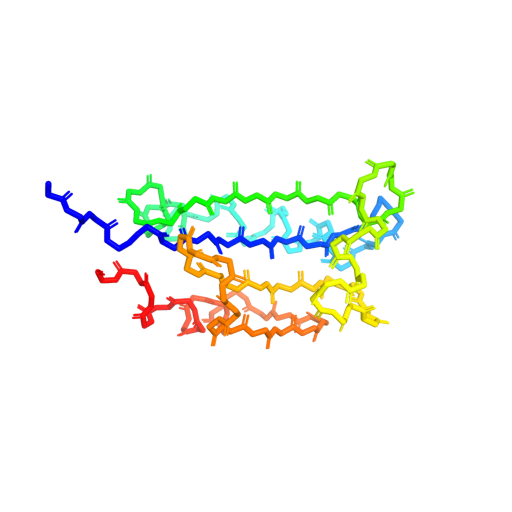ATOM 649 C C . GLU A 1 85 ? 9.465 -1.613 4.151 1.00 89.19 85 GLU A C 1
ATOM 651 O O . GLU A 1 85 ? 8.568 -0.937 4.658 1.00 89.19 85 GLU A O 1
ATOM 656 N N . LYS A 1 86 ? 9.588 -2.918 4.410 1.00 86.25 86 LYS A N 1
ATOM 657 C CA . LYS A 1 86 ? 8.601 -3.685 5.188 1.00 86.25 86 LYS A CA 1
ATOM 658 C C . LYS A 1 86 ? 8.232 -3.018 6.521 1.00 86.25 86 LYS A C 1
ATOM 660 O O . LYS A 1 86 ? 7.052 -2.844 6.811 1.00 86.25 86 LYS A O 1
ATOM 665 N N . GLN A 1 87 ? 9.227 -2.650 7.331 1.00 88.44 87 GLN A N 1
ATOM 666 C CA . GLN A 1 87 ? 8.977 -2.062 8.653 1.00 88.44 87 GLN A CA 1
ATOM 667 C C . GLN A 1 87 ? 8.246 -0.723 8.541 1.00 88.44 87 GLN A C 1
ATOM 669 O O . GLN A 1 87 ? 7.296 -0.460 9.272 1.00 88.44 87 GLN A O 1
ATOM 674 N N . GLU A 1 88 ? 8.646 0.093 7.569 1.00 90.62 88 GLU A N 1
ATOM 675 C CA . GLU A 1 88 ? 8.021 1.385 7.329 1.00 90.62 88 GLU A CA 1
ATOM 676 C C . GLU A 1 88 ? 6.570 1.225 6.859 1.00 90.62 88 GLU A C 1
ATOM 678 O O . GLU A 1 88 ? 5.709 2.017 7.234 1.00 90.62 88 GLU A O 1
ATOM 683 N N . PHE A 1 89 ? 6.269 0.176 6.086 1.00 90.50 89 PHE A N 1
ATOM 684 C CA . PHE A 1 89 ? 4.900 -0.156 5.702 1.00 90.50 89 PHE A CA 1
ATOM 685 C C . PHE A 1 89 ? 4.037 -0.521 6.907 1.00 90.50 89 PHE A C 1
ATOM 687 O O . PHE A 1 89 ? 2.935 0.012 7.041 1.00 90.50 89 PHE A O 1
ATOM 694 N N . VAL A 1 90 ? 4.545 -1.369 7.803 1.00 87.50 90 VAL A N 1
ATOM 695 C CA . VAL A 1 90 ? 3.841 -1.737 9.040 1.00 87.50 90 VAL A CA 1
ATOM 696 C C . VAL A 1 90 ? 3.549 -0.495 9.879 1.00 87.50 90 VAL A C 1
ATOM 698 O O . VAL A 1 90 ? 2.400 -0.266 10.266 1.00 87.50 90 VAL A O 1
ATOM 701 N N . ASP A 1 91 ? 4.552 0.350 10.107 1.00 89.94 91 ASP A N 1
ATOM 702 C CA . ASP A 1 91 ? 4.399 1.571 10.900 1.00 89.94 91 ASP A CA 1
ATOM 703 C C . ASP A 1 91 ? 3.393 2.538 10.254 1.00 89.94 91 ASP A C 1
ATOM 705 O O . ASP A 1 91 ? 2.577 3.155 10.941 1.00 89.94 91 ASP A O 1
ATOM 709 N N . TRP A 1 92 ? 3.401 2.622 8.921 1.00 90.06 92 TRP A N 1
ATOM 710 C CA . TRP A 1 92 ? 2.507 3.478 8.146 1.00 90.06 92 TRP A CA 1
ATOM 711 C C . TRP A 1 92 ? 1.037 3.048 8.236 1.00 90.06 92 TRP A C 1
ATOM 713 O O . TRP A 1 92 ? 0.164 3.907 8.381 1.00 90.06 92 TRP A O 1
ATOM 723 N N . ILE A 1 93 ? 0.741 1.743 8.202 1.00 87.50 93 ILE A N 1
ATOM 724 C CA . ILE A 1 93 ? -0.642 1.241 8.299 1.00 87.50 93 ILE A CA 1
ATOM 725 C C . ILE A 1 93 ? -1.141 1.116 9.744 1.00 87.50 93 ILE A C 1
ATOM 727 O O . ILE A 1 93 ? -2.351 1.137 9.974 1.00 87.50 93 ILE A O 1
ATOM 731 N N . THR A 1 94 ? -0.238 1.022 10.726 1.00 88.12 94 THR A N 1
ATOM 732 C CA . THR A 1 94 ? -0.559 0.755 12.140 1.00 88.12 94 THR A CA 1
ATOM 733 C C . THR A 1 94 ? -1.651 1.654 12.743 1.00 88.12 94 THR A C 1
ATOM 735 O O . THR A 1 94 ? -2.527 1.128 13.440 1.00 88.12 94 THR A O 1
ATOM 738 N N . PRO A 1 95 ? -1.693 2.978 12.484 1.00 87.12 95 PRO A N 1
ATOM 739 C CA . PRO A 1 95 ? -2.756 3.841 13.004 1.00 87.12 95 PRO A CA 1
ATOM 740 C C . PRO A 1 95 ? -4.173 3.438 12.560 1.00 87.12 95 PRO A C 1
ATOM 742 O O . PRO A 1 95 ? -5.135 3.769 13.251 1.00 87.12 95 PRO A O 1
ATOM 745 N N . TYR A 1 96 ? -4.298 2.695 11.455 1.00 84.19 96 TYR A N 1
ATOM 746 C CA . TYR A 1 96 ? -5.560 2.314 10.809 1.00 84.19 96 TYR A CA 1
ATOM 747 C C . TYR A 1 96 ? -5.976 0.859 11.074 1.00 84.19 96 TYR A C 1
ATOM 749 O O . TYR A 1 96 ? -7.019 0.421 10.588 1.00 84.19 96 TYR A O 1
ATOM 757 N N . LEU A 1 97 ? -5.196 0.123 11.874 1.00 77.06 97 LEU A N 1
ATOM 758 C CA . LEU A 1 97 ? -5.485 -1.257 12.288 1.00 77.06 97 LEU A CA 1
ATOM 759 C C . LEU A 1 97 ? -6.421 -1.359 13.511 1.00 77.06 97 LEU A C 1
ATOM 761 O O . LEU A 1 97 ? -6.754 -2.466 13.945 1.00 77.06 97 LEU A O 1
ATOM 765 N N . LYS A 1 98 ? -6.810 -0.231 14.116 1.00 66.44 98 LYS A N 1
ATOM 766 C CA . LYS A 1 98 ? -7.558 -0.198 15.383 1.00 66.44 98 LYS A CA 1
ATOM 767 C C . LYS A 1 98 ? -9.054 -0.421 15.186 1.00 66.44 98 LYS A C 1
ATOM 769 O O . LYS A 1 98 ? -9.677 0.344 14.427 1.00 66.44 98 LYS A O 1
#

Mean predicted aligned error: 4.3 Å

Secondary structure (DSSP, 8-state):
-----EEEEEEE-TT-HHHHHHHHHTTT-HHHHHHHHTTEEEEEEETTSTTHHHHHHHTT--SSSEEEEE-TT--EEEEEES---HHHHHHHHGGG--

Foldseek 3Di:
DDQFEKEKEWEAAPVDPLQVCCCVPACVDPVNVVLDVPFYHYDYDHLVDPPNVVVCVVVVPDAPGKIFIATPVRDTPDIDHDHDDNVRVCVVCVVRSD